Protein AF-A0A2R6AZE5-F1 (afdb_monomer_lite)

Secondary structure (DSSP, 8-state):
-EEE-TT-S-SSHHHHHHHH--S-EEESGGGEEETTEE-HHHHHHHHHHHHTT-

Radius of gyration: 10.79 Å; chains: 1; b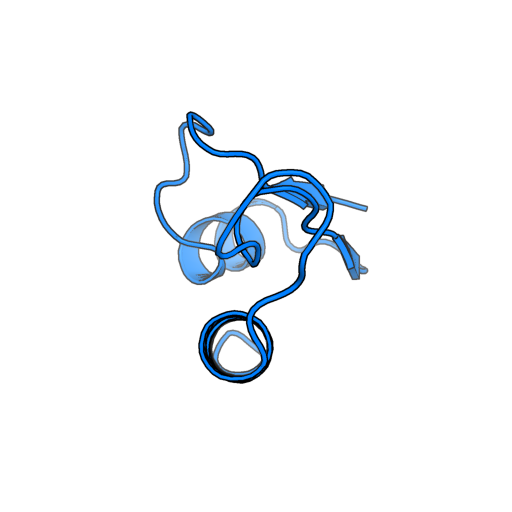ounding box: 24×19×27 Å

pLDDT: mean 81.25, std 10.41, range [54.56, 92.25]

Foldseek 3Di:
DAEDDVPDPPPALLVVCVVVVDPDYDYDCQQAPDHPHGDPVSVVVNVVSNVVND

InterPro 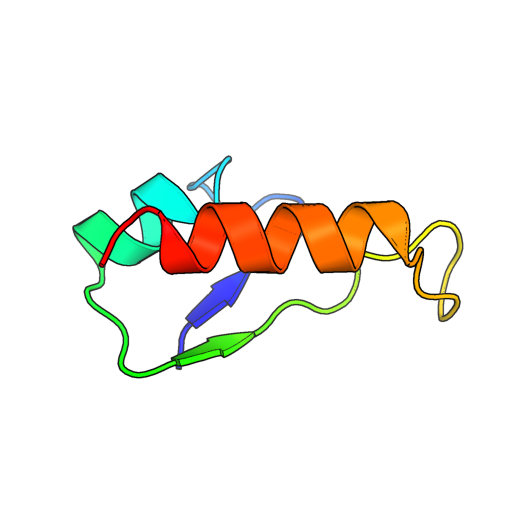domains:
  IPR001240 N-(5'phosphoribosyl) anthranilate isomerase (PRAI) domain [PF00697] (13-48)
  IPR011060 Ribulose-phosphate binding barrel [SSF51366] (13-51)
  IPR013785 Aldolase-type TIM barrel [G3DSA:3.20.20.70] (2-53)

Sequence (54 aa):
MLFLREGSPHKIVEEAIRVVEPYAVDVSSGVECSPGVKDHKKVSEFIRRAMSVG

Structure (mmCIF, N/CA/C/O backbone):
data_AF-A0A2R6AZE5-F1
#
_entry.id   AF-A0A2R6AZE5-F1
#
loop_
_atom_site.group_PDB
_atom_site.id
_atom_site.type_symbol
_atom_site.label_atom_id
_atom_site.label_alt_id
_atom_site.label_comp_id
_atom_site.label_asym_id
_atom_site.label_entity_id
_atom_site.label_seq_id
_atom_site.pdbx_PDB_ins_code
_atom_site.Cartn_x
_atom_site.Cartn_y
_atom_site.Cartn_z
_atom_site.occupancy
_atom_site.B_iso_or_equiv
_atom_site.auth_seq_id
_atom_site.auth_comp_id
_atom_site.auth_asym_id
_atom_site.auth_atom_id
_atom_site.pdbx_PDB_model_num
ATOM 1 N N . MET A 1 1 ? -12.523 7.766 2.359 1.00 60.94 1 MET A N 1
ATOM 2 C CA . MET A 1 1 ? -11.480 7.131 1.527 1.00 60.94 1 MET A CA 1
ATOM 3 C C . MET A 1 1 ? -10.146 7.706 1.959 1.00 60.94 1 MET A C 1
ATOM 5 O O . MET A 1 1 ? -10.021 8.925 1.986 1.00 60.94 1 MET A O 1
ATOM 9 N N . LEU A 1 2 ? -9.215 6.856 2.385 1.00 77.44 2 LEU A N 1
ATOM 10 C CA . LEU A 1 2 ? -7.909 7.268 2.897 1.00 77.44 2 LEU A CA 1
ATOM 11 C C . LEU A 1 2 ? -6.833 7.022 1.834 1.00 77.44 2 LEU A C 1
ATOM 13 O O . LEU A 1 2 ? -6.723 5.907 1.332 1.00 77.44 2 LEU A O 1
ATOM 17 N N . PHE A 1 3 ? -6.045 8.049 1.510 1.00 74.38 3 PHE A N 1
ATOM 18 C CA . PHE A 1 3 ? -4.953 7.963 0.538 1.00 74.38 3 PHE A CA 1
ATOM 19 C C . PHE A 1 3 ? -3.612 7.823 1.254 1.00 74.38 3 PHE A C 1
ATOM 21 O O . PHE A 1 3 ? -3.197 8.726 1.984 1.00 74.38 3 PHE A O 1
ATOM 28 N N . LEU A 1 4 ? -2.913 6.714 1.022 1.00 73.12 4 LEU A N 1
ATOM 29 C CA . LEU A 1 4 ? -1.587 6.474 1.585 1.00 73.12 4 LEU A CA 1
ATOM 30 C C . LEU A 1 4 ? -0.508 6.775 0.546 1.00 73.12 4 LEU A C 1
ATOM 32 O O . LEU A 1 4 ? -0.511 6.243 -0.565 1.00 73.12 4 LEU A O 1
ATOM 36 N N . ARG A 1 5 ? 0.421 7.657 0.918 1.00 72.88 5 ARG A N 1
ATOM 37 C CA . ARG A 1 5 ? 1.551 8.094 0.090 1.00 72.88 5 ARG A CA 1
ATOM 38 C C . ARG A 1 5 ? 2.844 7.932 0.876 1.00 72.88 5 ARG A C 1
ATOM 40 O O . ARG A 1 5 ? 2.830 7.998 2.107 1.00 72.88 5 ARG A O 1
ATOM 47 N N . GLU A 1 6 ? 3.957 7.765 0.168 1.00 62.06 6 GLU A N 1
ATOM 48 C CA . GLU A 1 6 ? 5.276 7.870 0.794 1.00 62.06 6 GLU A CA 1
ATOM 49 C C . GLU A 1 6 ? 5.404 9.255 1.452 1.00 62.06 6 GLU A C 1
ATOM 51 O O . GLU A 1 6 ? 5.215 10.277 0.793 1.00 62.06 6 GLU A O 1
ATOM 56 N N . GLY A 1 7 ? 5.630 9.283 2.770 1.00 54.84 7 GLY A N 1
ATOM 57 C CA . GLY A 1 7 ? 5.685 10.516 3.568 1.00 54.84 7 GLY A CA 1
ATOM 58 C C . GLY A 1 7 ? 4.437 10.841 4.401 1.00 54.84 7 GLY A C 1
ATOM 59 O O . GLY A 1 7 ? 4.432 11.862 5.083 1.00 54.84 7 GLY A O 1
ATOM 60 N N . SER A 1 8 ? 3.395 9.998 4.396 1.00 56.16 8 SER A N 1
ATOM 61 C CA . SER A 1 8 ? 2.293 10.124 5.366 1.00 56.16 8 SER A CA 1
ATOM 62 C C . SER A 1 8 ? 2.814 9.959 6.808 1.00 56.16 8 SER A C 1
ATOM 64 O O . SER A 1 8 ? 3.688 9.114 7.026 1.00 56.16 8 SER A O 1
ATOM 66 N N . PRO A 1 9 ? 2.299 10.710 7.809 1.00 54.56 9 PRO A N 1
ATOM 67 C CA . PRO A 1 9 ? 2.695 10.536 9.213 1.00 54.56 9 PRO A CA 1
ATOM 68 C C . PRO A 1 9 ? 2.471 9.100 9.709 1.00 54.56 9 PRO A C 1
ATOM 70 O O . PRO A 1 9 ? 3.212 8.617 10.563 1.00 54.56 9 PRO A O 1
ATOM 73 N N . HIS A 1 10 ? 1.514 8.389 9.111 1.00 57.09 10 HIS A N 1
ATOM 74 C CA . HIS A 1 10 ? 1.341 6.955 9.298 1.00 57.09 10 HIS A CA 1
ATOM 75 C C . HIS A 1 10 ? 2.306 6.203 8.376 1.00 57.09 10 HIS A C 1
ATOM 77 O O . HIS A 1 10 ? 2.060 6.057 7.177 1.00 57.09 10 HIS A O 1
ATOM 83 N N . LYS A 1 11 ? 3.412 5.709 8.943 1.00 63.56 11 LYS A N 1
ATOM 84 C CA . LYS A 1 11 ? 4.407 4.913 8.203 1.00 63.56 11 LYS A CA 1
ATOM 85 C C . LYS A 1 11 ? 3.843 3.589 7.676 1.00 63.56 11 LYS A C 1
ATOM 87 O O . LYS A 1 11 ? 4.447 2.994 6.785 1.00 63.56 11 LYS A O 1
ATOM 92 N N . ILE A 1 12 ? 2.731 3.102 8.234 1.00 75.94 12 ILE A N 1
ATOM 93 C CA . ILE A 1 12 ? 2.163 1.782 7.938 1.00 75.94 12 ILE A CA 1
ATOM 94 C C . ILE A 1 12 ? 0.641 1.896 7.764 1.00 75.94 12 ILE A C 1
ATOM 96 O O . ILE A 1 12 ? -0.033 2.589 8.524 1.00 75.94 12 ILE A O 1
ATOM 100 N N . VAL A 1 13 ? 0.101 1.188 6.764 1.00 82.44 13 VAL A N 1
ATOM 101 C CA . VAL A 1 13 ? -1.339 1.136 6.437 1.00 82.44 13 VAL A CA 1
ATOM 102 C C . VAL A 1 13 ? -2.210 0.703 7.620 1.00 82.44 13 VAL A C 1
ATOM 104 O O . VAL A 1 13 ? -3.296 1.239 7.807 1.00 82.44 13 VAL A O 1
ATOM 107 N N . GLU A 1 14 ? -1.706 -0.202 8.456 1.00 86.50 14 GLU A N 1
ATOM 108 C CA . GLU A 1 14 ? -2.408 -0.747 9.621 1.00 86.50 14 GLU A CA 1
ATOM 109 C C . GLU A 1 14 ? -2.775 0.331 10.644 1.00 86.50 14 GLU A C 1
ATOM 111 O O . GLU A 1 14 ? -3.909 0.410 11.110 1.00 86.50 14 GLU A O 1
ATOM 116 N N . GLU A 1 15 ? -1.813 1.190 10.969 1.00 83.31 15 GLU A N 1
ATOM 117 C CA . GLU A 1 15 ? -1.996 2.271 11.932 1.00 83.31 15 GLU A CA 1
ATOM 118 C C . GLU A 1 15 ? -2.972 3.319 11.395 1.00 83.31 15 GLU A C 1
ATOM 120 O O . GLU A 1 15 ? -3.861 3.776 12.109 1.00 83.31 15 GLU A O 1
ATOM 125 N N . ALA A 1 16 ? -2.861 3.640 10.106 1.00 83.44 16 ALA A N 1
ATOM 126 C CA . ALA A 1 16 ? -3.740 4.599 9.456 1.00 83.44 16 ALA A CA 1
ATOM 127 C C . ALA A 1 16 ? -5.202 4.111 9.427 1.00 83.44 16 ALA A C 1
ATOM 129 O O . ALA A 1 16 ? -6.118 4.894 9.672 1.00 83.44 16 ALA A O 1
ATOM 130 N N . ILE A 1 17 ? -5.422 2.814 9.176 1.00 86.75 17 ILE A N 1
ATOM 131 C CA . ILE A 1 17 ? -6.756 2.199 9.217 1.00 86.75 17 ILE A CA 1
ATOM 132 C C . ILE A 1 17 ? -7.314 2.208 10.642 1.00 86.75 17 ILE A C 1
ATOM 134 O O . ILE A 1 17 ? -8.457 2.611 10.821 1.00 86.75 17 ILE A O 1
ATOM 138 N N . ARG A 1 18 ? -6.520 1.836 11.657 1.00 85.19 18 ARG A N 1
ATOM 139 C CA . ARG A 1 18 ? -6.967 1.816 13.065 1.00 85.19 18 ARG A CA 1
ATOM 140 C C . ARG A 1 18 ? -7.363 3.190 13.601 1.00 85.19 18 ARG A C 1
ATOM 142 O O . ARG A 1 18 ? -8.262 3.280 14.421 1.00 85.19 18 ARG A O 1
ATOM 149 N N . VAL A 1 19 ? -6.658 4.244 13.191 1.00 85.44 19 VAL A N 1
ATOM 150 C CA . VAL A 1 19 ? -6.904 5.607 13.691 1.00 85.44 19 VAL A CA 1
ATOM 151 C C . VAL A 1 19 ? -8.087 6.263 12.984 1.00 85.44 19 VAL A C 1
ATOM 153 O O . VAL A 1 19 ? -8.846 6.997 13.610 1.00 85.44 19 VAL A O 1
ATOM 156 N N . VAL A 1 20 ? -8.218 6.045 11.674 1.00 86.94 20 VAL A N 1
ATOM 157 C CA . VAL A 1 20 ? -9.190 6.764 10.836 1.00 86.94 20 VAL A CA 1
ATOM 158 C C . VAL A 1 20 ? -10.475 5.959 10.613 1.00 86.94 20 VAL A C 1
ATOM 160 O O . VAL A 1 20 ? -11.484 6.545 10.234 1.00 86.94 20 VAL A O 1
ATOM 163 N N . GLU A 1 21 ? -10.438 4.638 10.808 1.00 86.62 21 GLU A N 1
ATOM 164 C CA . GLU A 1 21 ? -11.513 3.685 10.482 1.00 86.62 21 GLU A CA 1
ATOM 165 C C . GLU A 1 21 ? -12.165 3.958 9.108 1.00 86.62 21 GLU A C 1
ATOM 167 O O . GLU A 1 21 ? -13.376 4.166 8.989 1.00 86.62 21 GLU A O 1
ATOM 172 N N . PRO A 1 22 ? -11.373 4.026 8.019 1.00 87.12 22 PRO A N 1
ATOM 173 C CA . PRO A 1 22 ? -11.900 4.417 6.726 1.00 87.12 22 PRO A CA 1
ATOM 174 C C . PRO A 1 22 ? -12.709 3.282 6.089 1.00 87.12 22 PRO A C 1
ATOM 176 O O . PRO A 1 22 ? -12.292 2.130 6.084 1.00 87.12 22 PRO A O 1
ATOM 179 N N . TYR A 1 23 ? -13.790 3.637 5.392 1.00 86.69 23 TYR A N 1
ATOM 180 C CA . TYR A 1 23 ? -14.538 2.690 4.549 1.00 86.69 23 TYR A CA 1
ATOM 181 C C . TYR A 1 23 ? -13.678 2.032 3.448 1.00 86.69 23 TYR A C 1
ATOM 183 O O . TYR A 1 23 ? -13.930 0.904 3.041 1.00 86.69 23 TYR A O 1
ATOM 191 N N . ALA A 1 24 ? -12.672 2.749 2.935 1.00 84.56 24 ALA A N 1
ATOM 192 C CA . ALA A 1 24 ? -11.759 2.256 1.906 1.00 84.56 24 ALA A CA 1
ATOM 193 C C . ALA A 1 24 ? -10.404 2.974 1.975 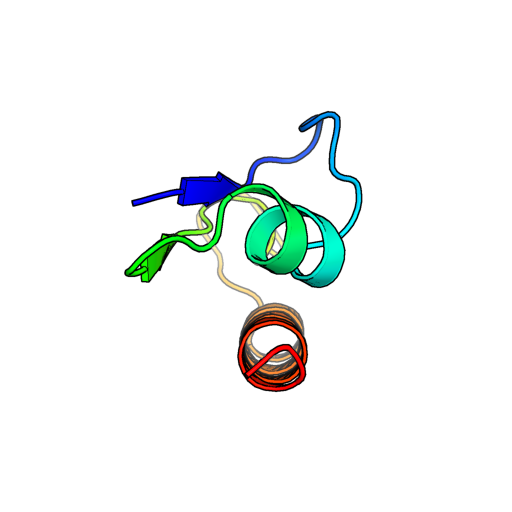1.00 84.56 24 ALA A C 1
ATOM 195 O O . ALA A 1 24 ? -10.345 4.176 2.277 1.00 84.56 24 ALA A O 1
ATOM 196 N N . VAL A 1 25 ? -9.342 2.247 1.631 1.00 85.88 25 VAL A N 1
ATOM 197 C CA . VAL A 1 25 ? -7.954 2.720 1.517 1.00 85.88 25 VAL A CA 1
ATOM 198 C C . VAL A 1 25 ? -7.467 2.598 0.076 1.00 85.88 25 VAL A C 1
ATOM 200 O O . VAL A 1 25 ? -7.707 1.583 -0.572 1.00 85.88 25 VAL A O 1
ATOM 203 N N . ASP A 1 26 ? -6.766 3.624 -0.402 1.00 85.94 26 ASP A N 1
ATOM 204 C CA . ASP A 1 26 ? -6.180 3.697 -1.741 1.00 85.94 26 ASP A CA 1
ATOM 205 C C . ASP A 1 26 ? -4.680 4.024 -1.670 1.00 85.94 26 ASP A C 1
ATOM 207 O O . ASP A 1 26 ? -4.237 4.819 -0.832 1.00 85.94 26 ASP A O 1
ATOM 211 N N . VAL A 1 27 ? -3.890 3.392 -2.544 1.00 84.00 27 VAL A N 1
ATOM 212 C CA . VAL A 1 27 ? -2.431 3.554 -2.609 1.00 84.00 27 VAL A CA 1
ATOM 213 C C . VAL A 1 27 ? -1.961 3.669 -4.060 1.00 84.00 27 VAL A C 1
ATOM 215 O O . VAL A 1 27 ? -2.221 2.800 -4.893 1.00 84.00 27 VAL A O 1
ATOM 218 N N . SER A 1 28 ? -1.222 4.739 -4.373 1.00 81.12 28 SER A N 1
ATOM 219 C CA . SER A 1 28 ? -0.632 4.941 -5.702 1.00 81.12 28 SER A CA 1
ATOM 220 C C . SER A 1 28 ? 0.834 4.492 -5.737 1.00 81.12 28 SER A C 1
ATOM 222 O O . SER A 1 28 ? 1.104 3.314 -5.968 1.00 81.12 28 SER A O 1
ATOM 224 N N . SER A 1 29 ? 1.784 5.380 -5.457 1.00 80.62 29 SER A N 1
ATOM 225 C CA . SER A 1 29 ? 3.222 5.113 -5.593 1.00 80.62 29 SER A CA 1
ATOM 226 C C . SER A 1 29 ? 3.776 4.115 -4.571 1.00 80.62 29 SER A C 1
ATOM 228 O O . SER A 1 29 ? 4.778 3.461 -4.839 1.00 80.62 29 SER A O 1
ATOM 230 N N . GLY A 1 30 ? 3.111 3.933 -3.423 1.00 81.44 30 GLY A N 1
ATOM 231 C CA . GLY A 1 30 ? 3.582 3.051 -2.342 1.00 81.44 30 GLY A CA 1
ATOM 232 C C . GLY A 1 30 ? 3.666 1.560 -2.704 1.00 81.44 30 GLY A C 1
ATOM 233 O O . GLY A 1 30 ? 4.268 0.782 -1.968 1.00 81.44 30 GLY A O 1
ATOM 234 N N . VAL A 1 31 ? 3.093 1.152 -3.840 1.00 87.12 31 VAL A N 1
ATOM 235 C CA . VAL A 1 31 ? 3.124 -0.231 -4.351 1.00 87.12 31 VAL A CA 1
ATOM 236 C C . VAL A 1 31 ? 3.834 -0.354 -5.705 1.00 87.12 31 VAL A C 1
ATOM 238 O O . VAL A 1 31 ? 3.712 -1.370 -6.385 1.00 87.12 31 VAL A O 1
ATOM 241 N N . GLU A 1 32 ? 4.565 0.676 -6.126 1.00 88.75 32 GLU A N 1
ATOM 242 C CA . GLU A 1 32 ? 5.287 0.700 -7.403 1.00 88.75 32 GLU A CA 1
ATOM 243 C C . GLU A 1 32 ? 6.755 0.268 -7.232 1.00 88.75 32 GLU A C 1
ATOM 245 O O . GLU A 1 32 ? 7.369 0.495 -6.183 1.00 88.75 32 GLU A O 1
ATOM 250 N N . CYS A 1 33 ? 7.328 -0.399 -8.240 1.00 86.12 33 CYS A N 1
ATOM 251 C CA . CYS A 1 33 ? 8.775 -0.667 -8.317 1.00 86.12 33 CYS A CA 1
ATOM 252 C C . CYS A 1 33 ? 9.519 0.417 -9.106 1.00 86.12 33 CYS A C 1
ATOM 254 O O . CYS A 1 33 ? 10.682 0.695 -8.823 1.00 86.12 33 CYS A O 1
ATOM 256 N N . SER A 1 34 ? 8.842 1.050 -10.059 1.00 87.50 34 SER A N 1
ATOM 257 C CA . SER A 1 34 ? 9.291 2.223 -10.805 1.00 87.50 34 SER A CA 1
ATOM 258 C C . SER A 1 34 ? 8.068 3.076 -11.171 1.00 87.50 34 SER A C 1
ATOM 260 O O . SER A 1 34 ? 6.949 2.566 -11.095 1.00 87.50 34 SER A O 1
ATOM 262 N N . PRO A 1 35 ? 8.229 4.366 -11.529 1.00 86.06 35 PRO A N 1
ATOM 263 C CA . PRO A 1 35 ? 7.095 5.253 -11.783 1.00 86.06 35 PRO A CA 1
ATOM 264 C C . PRO A 1 35 ? 6.101 4.658 -12.788 1.00 86.06 35 PRO A C 1
ATOM 266 O O . PRO A 1 35 ? 6.453 4.398 -13.938 1.00 86.06 35 PRO A O 1
ATOM 269 N N . GLY A 1 36 ? 4.864 4.426 -12.344 1.00 87.81 36 GLY A N 1
ATOM 270 C CA . GLY A 1 36 ? 3.800 3.849 -13.169 1.00 87.81 36 GLY A CA 1
ATOM 271 C C . GLY A 1 36 ? 3.843 2.324 -13.336 1.00 87.81 36 GLY A C 1
ATOM 272 O O . GLY A 1 36 ? 2.950 1.771 -13.977 1.00 87.81 36 GLY A O 1
ATOM 273 N N . VAL A 1 37 ? 4.815 1.622 -12.743 1.00 90.81 37 VAL A N 1
ATOM 274 C CA . VAL A 1 37 ? 4.907 0.153 -12.769 1.00 90.81 37 VAL A CA 1
ATOM 275 C C . VAL A 1 37 ? 4.625 -0.406 -11.379 1.00 90.81 37 VAL A C 1
ATOM 277 O O . VAL A 1 37 ? 5.415 -0.258 -10.444 1.00 90.81 37 VAL A O 1
ATOM 280 N N . LYS A 1 38 ? 3.481 -1.081 -11.242 1.00 86.38 38 LYS A N 1
ATOM 281 C CA . LYS A 1 38 ? 3.075 -1.746 -9.999 1.00 86.38 38 LYS A CA 1
ATOM 282 C C . LYS A 1 38 ? 3.924 -2.991 -9.757 1.00 86.38 38 LYS A C 1
ATOM 284 O O . LYS A 1 38 ? 4.096 -3.820 -10.647 1.00 86.38 38 LYS A O 1
ATOM 289 N N . ASP A 1 39 ? 4.398 -3.150 -8.529 1.00 91.25 39 ASP A N 1
ATOM 290 C CA . ASP A 1 39 ? 5.056 -4.369 -8.080 1.00 91.25 39 ASP A CA 1
ATOM 291 C C . ASP A 1 39 ? 4.017 -5.303 -7.458 1.00 91.25 39 ASP A C 1
ATOM 293 O O . ASP A 1 39 ? 3.448 -5.017 -6.403 1.00 91.25 39 ASP A O 1
ATOM 297 N N . HIS A 1 40 ? 3.784 -6.450 -8.093 1.00 92.25 40 HIS A N 1
ATOM 298 C CA . HIS A 1 40 ? 2.825 -7.443 -7.609 1.00 92.25 40 HIS A CA 1
ATOM 299 C C . HIS A 1 40 ? 3.094 -7.904 -6.170 1.00 92.25 40 HIS A C 1
ATOM 301 O O . HIS A 1 40 ? 2.140 -8.181 -5.435 1.00 92.25 40 HIS A O 1
ATOM 307 N N . LYS A 1 41 ? 4.362 -7.972 -5.740 1.00 90.94 41 LYS A N 1
ATOM 308 C CA . LYS A 1 41 ? 4.711 -8.338 -4.362 1.00 90.94 41 LYS A CA 1
ATOM 309 C C . LYS A 1 41 ? 4.283 -7.241 -3.396 1.00 90.94 41 LYS A C 1
ATOM 311 O O . LYS A 1 41 ? 3.605 -7.548 -2.419 1.00 90.94 41 LYS A O 1
ATOM 316 N N . LYS A 1 42 ? 4.593 -5.976 -3.704 1.00 87.44 42 LYS A N 1
ATOM 317 C CA . LYS A 1 42 ? 4.190 -4.833 -2.868 1.00 87.44 42 LYS A CA 1
ATOM 318 C C . LYS A 1 42 ? 2.674 -4.678 -2.800 1.00 87.44 42 LYS A C 1
ATOM 320 O O . LYS A 1 42 ? 2.143 -4.412 -1.729 1.00 87.44 42 LYS A O 1
ATOM 325 N N . VAL A 1 43 ? 1.970 -4.887 -3.914 1.00 89.06 43 VAL A N 1
ATOM 326 C CA . VAL A 1 43 ? 0.498 -4.878 -3.946 1.00 89.06 43 VAL A CA 1
ATOM 327 C C . VAL A 1 43 ? -0.070 -5.976 -3.045 1.00 89.06 43 VAL A C 1
ATOM 329 O O . VAL A 1 43 ? -0.929 -5.704 -2.209 1.00 89.06 43 VAL A O 1
ATOM 332 N N . SER A 1 44 ? 0.426 -7.209 -3.175 1.00 90.06 44 SER A N 1
ATOM 333 C CA . SER A 1 44 ? -0.048 -8.343 -2.367 1.00 90.06 44 SER A CA 1
ATOM 334 C C . SER A 1 44 ? 0.213 -8.128 -0.876 1.00 90.06 44 SER A C 1
ATOM 336 O O . SER A 1 44 ? -0.641 -8.415 -0.037 1.00 90.06 44 SER A O 1
ATOM 338 N N . GLU A 1 45 ? 1.386 -7.594 -0.541 1.00 88.75 45 GLU A N 1
ATOM 339 C CA . GLU A 1 45 ? 1.753 -7.245 0.826 1.00 88.75 45 GLU A CA 1
ATOM 340 C C . GLU A 1 45 ? 0.877 -6.115 1.381 1.00 88.75 45 GLU A C 1
ATOM 342 O O . GLU A 1 45 ? 0.381 -6.226 2.501 1.00 88.75 45 GLU A O 1
ATOM 347 N N . PHE A 1 46 ? 0.613 -5.073 0.587 1.00 87.75 46 PHE A N 1
ATOM 348 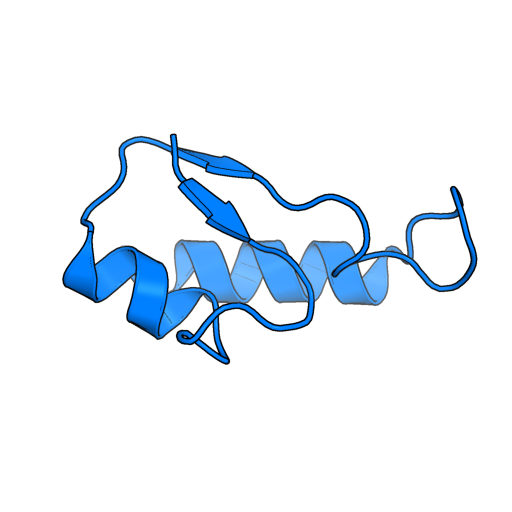C CA . PHE A 1 46 ? -0.289 -3.984 0.958 1.00 87.75 46 PHE A CA 1
ATOM 349 C C . PHE A 1 46 ? -1.697 -4.496 1.269 1.00 87.75 46 PHE A C 1
ATOM 351 O O . PHE A 1 46 ? -2.238 -4.176 2.324 1.00 87.75 46 PHE A O 1
ATOM 358 N N . ILE A 1 47 ? -2.263 -5.338 0.398 1.00 88.75 47 ILE A N 1
ATOM 359 C CA . ILE A 1 47 ? -3.592 -5.929 0.600 1.00 88.75 47 ILE A CA 1
ATOM 360 C C . ILE A 1 47 ? -3.613 -6.782 1.874 1.00 88.75 47 ILE A C 1
ATOM 362 O O . ILE A 1 47 ? -4.524 -6.637 2.686 1.00 88.75 47 ILE A O 1
ATOM 366 N N . ARG A 1 48 ? -2.597 -7.630 2.101 1.00 89.44 48 ARG A N 1
ATOM 367 C CA . ARG A 1 48 ? -2.500 -8.422 3.341 1.00 89.44 48 ARG A CA 1
ATOM 368 C C . ARG A 1 48 ? -2.4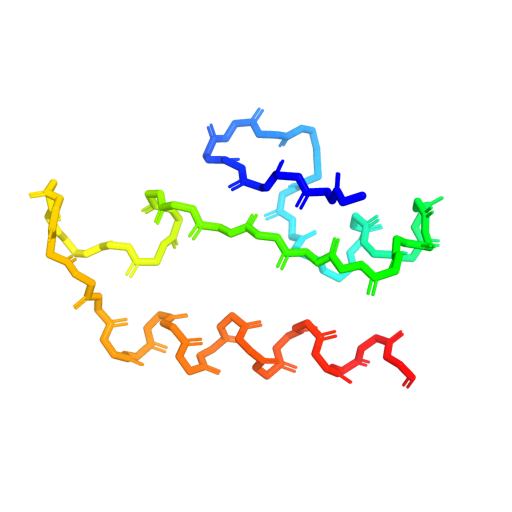99 -7.540 4.585 1.00 89.44 48 ARG A C 1
ATOM 370 O O . ARG A 1 48 ? -3.238 -7.841 5.515 1.00 89.44 48 ARG A O 1
ATOM 377 N N . ARG A 1 49 ? -1.690 -6.479 4.598 1.00 87.38 49 ARG A N 1
ATOM 378 C CA . ARG A 1 49 ? -1.599 -5.551 5.735 1.00 87.38 49 ARG A CA 1
ATOM 379 C C . ARG A 1 49 ? -2.889 -4.754 5.931 1.00 87.38 49 ARG A C 1
ATOM 381 O O . ARG A 1 49 ? -3.305 -4.539 7.058 1.00 87.38 49 ARG A O 1
ATOM 388 N N . ALA A 1 50 ? -3.552 -4.342 4.852 1.00 87.31 50 ALA A N 1
ATOM 389 C CA . ALA A 1 50 ? -4.827 -3.631 4.930 1.00 87.31 50 ALA A CA 1
ATOM 390 C C . ALA A 1 50 ? -5.966 -4.520 5.458 1.00 87.31 50 ALA A C 1
ATOM 392 O O . ALA A 1 50 ? -6.846 -4.034 6.156 1.00 87.31 50 ALA A O 1
ATOM 393 N N . MET A 1 51 ? -5.942 -5.821 5.157 1.00 86.69 51 MET A N 1
ATOM 394 C CA . MET A 1 51 ? -6.938 -6.774 5.660 1.00 86.69 51 MET A CA 1
ATOM 395 C C . MET A 1 51 ? -6.614 -7.325 7.054 1.00 86.69 51 MET A C 1
ATOM 397 O O . MET A 1 51 ? -7.511 -7.835 7.712 1.00 86.69 51 MET A O 1
ATOM 401 N N . SER A 1 52 ? -5.367 -7.242 7.533 1.00 84.75 52 SER A N 1
ATOM 402 C CA . SER A 1 52 ? -5.006 -7.731 8.876 1.00 84.75 52 SER A CA 1
ATOM 403 C C . SER A 1 52 ? -5.481 -6.831 10.019 1.00 84.75 52 SER A C 1
ATOM 405 O O . SER A 1 52 ? -5.300 -7.182 11.182 1.00 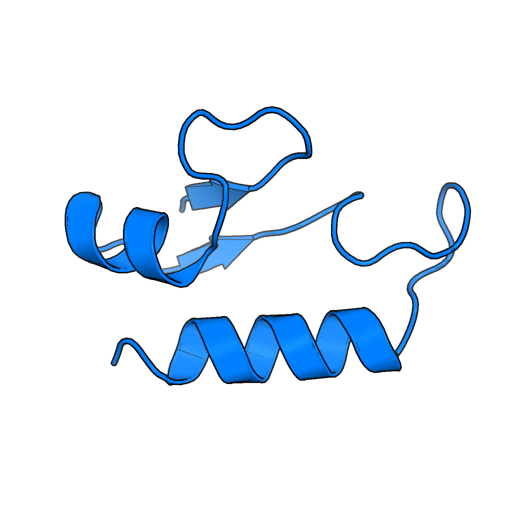84.75 52 SER A O 1
ATOM 407 N N . VAL A 1 53 ? -6.027 -5.658 9.700 1.00 77.75 53 VAL A N 1
ATOM 408 C CA . VAL A 1 53 ? -6.583 -4.694 10.664 1.00 77.75 53 VAL A CA 1
ATOM 409 C C . VAL A 1 53 ? -8.114 -4.661 10.696 1.00 77.75 53 VAL A C 1
ATOM 411 O O . VAL A 1 53 ? -8.669 -3.788 11.356 1.00 77.75 53 VAL A O 1
ATOM 414 N N . GLY A 1 54 ? -8.780 -5.611 10.032 1.00 60.38 54 GLY A N 1
ATOM 415 C CA . GLY A 1 54 ? -10.226 -5.846 10.147 1.00 60.38 54 GLY A CA 1
ATOM 416 C C . GLY A 1 54 ? -10.584 -6.839 11.243 1.00 60.38 54 GLY A C 1
ATOM 417 O O . GLY A 1 54 ? -9.793 -7.785 11.458 1.00 60.38 54 GLY A O 1
#

Organism: NCBI:txid1978153